Protein AF-A0A2S6TD12-F1 (afdb_monomer_lite)

Sequence (118 aa):
QNGENFYGPEGAAQTIEAKALDYLMPDVERIGGVTGWMRAARIAEEAKIPVSLHLFPEFSSHLLAATPTAHWLEFTDWSVPLLENPVTVTDGHVYVSDAPGAGIAWNEDAVEKYSVAI

Radius of gyration: 15.36 Å; chains: 1; bounding box: 31×35×44 Å

Structure (mmCIF, N/CA/C/O backbone):
data_AF-A0A2S6TD12-F1
#
_entry.id   AF-A0A2S6TD12-F1
#
loop_
_atom_site.group_PDB
_atom_site.id
_atom_site.type_symbol
_atom_site.label_atom_id
_atom_site.label_alt_id
_atom_site.label_comp_id
_atom_site.label_asym_id
_atom_site.label_entity_id
_atom_site.label_seq_id
_atom_site.pdbx_PDB_ins_code
_atom_site.Cartn_x
_atom_site.Cartn_y
_atom_site.Cartn_z
_atom_site.occupancy
_atom_site.B_iso_or_equiv
_atom_site.auth_seq_id
_atom_site.auth_comp_id
_atom_site.auth_asym_id
_atom_site.auth_atom_id
_atom_site.pdbx_PDB_model_num
ATOM 1 N N . GLN A 1 1 ? -15.759 1.109 4.370 1.00 92.56 1 GLN A N 1
ATOM 2 C CA . GLN A 1 1 ? -14.294 1.152 4.186 1.00 92.56 1 GLN A CA 1
ATOM 3 C C . GLN A 1 1 ? -13.877 2.579 3.853 1.00 92.56 1 GLN A C 1
ATOM 5 O O . GLN A 1 1 ? -14.619 3.222 3.125 1.00 92.56 1 GLN A O 1
ATOM 10 N N . ASN A 1 2 ? -12.777 3.087 4.421 1.00 96.50 2 ASN A N 1
ATOM 11 C CA . ASN A 1 2 ? -12.272 4.455 4.206 1.00 96.50 2 ASN A CA 1
ATOM 12 C C . ASN A 1 2 ? -10.736 4.493 4.391 1.00 96.50 2 ASN A C 1
ATOM 14 O O . ASN A 1 2 ? -10.187 3.602 5.035 1.00 96.50 2 ASN A O 1
ATOM 18 N N . GLY A 1 3 ? -10.049 5.516 3.877 1.00 97.44 3 GLY A N 1
ATOM 19 C CA . GLY A 1 3 ? -8.620 5.757 4.133 1.00 97.44 3 GLY A CA 1
ATOM 20 C C . GLY A 1 3 ? -7.778 6.166 2.926 1.00 97.44 3 GLY A C 1
ATOM 21 O O . GLY A 1 3 ? -6.663 6.649 3.115 1.00 97.44 3 GLY A O 1
ATOM 22 N N . GLU A 1 4 ? -8.314 6.047 1.709 1.00 97.81 4 GLU A N 1
ATOM 23 C CA . GLU A 1 4 ? -7.563 6.280 0.464 1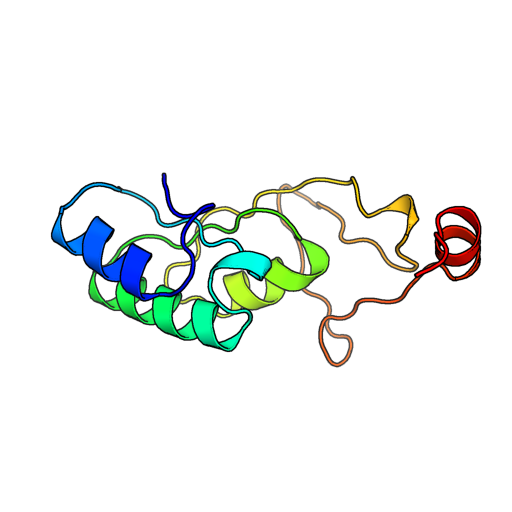.00 97.81 4 GLU A CA 1
ATOM 24 C C . GLU A 1 4 ? -7.061 7.732 0.346 1.00 97.81 4 GLU A C 1
ATOM 26 O O . GLU A 1 4 ? -6.095 8.020 -0.346 1.00 97.81 4 GLU A O 1
ATOM 31 N N . ASN A 1 5 ? -7.721 8.679 1.021 1.00 97.25 5 ASN A N 1
ATOM 32 C CA . ASN A 1 5 ? -7.405 10.110 0.990 1.00 97.25 5 ASN A CA 1
ATOM 33 C C . ASN A 1 5 ? -6.699 10.584 2.279 1.00 97.25 5 ASN A C 1
ATOM 35 O O . ASN A 1 5 ? -6.688 11.779 2.574 1.00 97.25 5 ASN A O 1
ATOM 39 N N . PHE A 1 6 ? -6.148 9.675 3.092 1.00 97.75 6 PHE A N 1
ATOM 40 C CA . PHE A 1 6 ? -5.434 10.052 4.314 1.00 97.75 6 PHE A CA 1
ATOM 41 C C . PHE A 1 6 ? -3.977 10.409 4.016 1.00 97.75 6 PHE A C 1
ATOM 43 O O . PHE A 1 6 ? -3.180 9.564 3.616 1.00 97.75 6 PHE A O 1
ATOM 50 N N . TYR A 1 7 ? -3.626 11.670 4.271 1.00 97.00 7 TYR A N 1
ATOM 51 C CA . TYR A 1 7 ? -2.267 12.195 4.143 1.00 97.00 7 TYR A CA 1
ATOM 52 C C . TYR A 1 7 ? -1.506 12.060 5.463 1.00 97.00 7 TYR A C 1
ATOM 54 O O . TYR A 1 7 ? -1.304 13.035 6.185 1.00 97.00 7 TYR A O 1
ATOM 62 N N . GLY A 1 8 ? -1.139 10.825 5.796 1.00 96.88 8 GLY A N 1
ATOM 63 C CA . GLY A 1 8 ? -0.466 10.478 7.047 1.00 96.88 8 GLY A CA 1
ATOM 64 C C . GLY A 1 8 ? -1.294 9.561 7.958 1.00 96.88 8 GLY A C 1
ATOM 65 O O . GLY A 1 8 ? -2.529 9.536 7.881 1.00 96.88 8 GLY A O 1
ATOM 66 N N . PRO A 1 9 ? -0.636 8.801 8.852 1.00 97.81 9 PRO A N 1
ATOM 67 C CA . PRO A 1 9 ? -1.302 7.874 9.772 1.00 97.81 9 PRO A CA 1
ATOM 68 C C . PRO A 1 9 ? -2.230 8.570 10.780 1.00 97.81 9 PRO A C 1
ATOM 70 O O . PRO A 1 9 ? -3.108 7.930 11.356 1.00 97.81 9 PRO A O 1
ATOM 73 N N . GLU A 1 10 ? -2.077 9.879 10.985 1.00 97.94 10 GLU A N 1
ATOM 74 C CA . GLU A 1 10 ? -2.918 10.683 11.872 1.00 97.94 10 GLU A CA 1
ATOM 75 C C . GLU A 1 10 ? -4.389 10.679 11.418 1.00 97.94 10 GLU A C 1
ATOM 77 O O . GLU A 1 10 ? -5.284 10.604 12.260 1.00 97.94 10 GLU A O 1
ATOM 82 N N . GLY A 1 11 ? -4.648 10.662 10.103 1.00 97.50 11 GLY A N 1
ATOM 83 C CA . GLY A 1 11 ? -6.008 10.546 9.561 1.00 97.50 11 GLY A CA 1
ATOM 84 C C . GLY A 1 11 ? -6.675 9.217 9.925 1.00 97.50 11 GLY A C 1
ATOM 85 O O . GLY A 1 11 ? -7.865 9.182 10.253 1.00 97.50 11 GLY A O 1
ATOM 86 N N . ALA A 1 12 ? -5.898 8.128 9.958 1.00 97.62 12 ALA A N 1
ATOM 87 C CA . ALA A 1 12 ? -6.391 6.825 10.395 1.00 97.62 12 ALA A CA 1
ATOM 88 C C . ALA A 1 12 ? -6.748 6.843 11.887 1.00 97.62 12 ALA A C 1
ATOM 90 O O . ALA A 1 12 ? -7.849 6.431 12.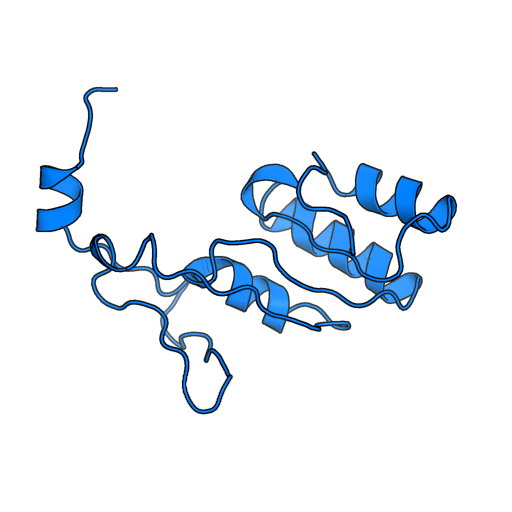248 1.00 97.62 12 ALA A O 1
ATOM 91 N N . ALA A 1 13 ? -5.867 7.382 12.738 1.00 98.06 13 ALA A N 1
ATOM 92 C CA . ALA A 1 13 ? -6.115 7.499 14.176 1.00 98.06 13 ALA A CA 1
ATOM 93 C C . ALA A 1 13 ? -7.394 8.294 14.482 1.00 98.06 13 ALA A C 1
ATOM 95 O O . ALA A 1 13 ? -8.266 7.798 15.194 1.00 98.06 13 ALA A O 1
ATOM 96 N N . GLN A 1 14 ? -7.540 9.482 13.888 1.00 98.25 14 GLN A N 1
ATOM 97 C CA . GLN A 1 14 ? -8.705 10.349 14.093 1.00 98.25 14 GLN A CA 1
ATOM 98 C C . GLN A 1 14 ? -10.011 9.677 13.650 1.00 98.25 14 GLN A C 1
ATOM 100 O O . GLN A 1 14 ? -11.024 9.746 14.345 1.00 98.25 14 GLN A O 1
ATOM 105 N N . THR A 1 15 ? -9.995 8.995 12.503 1.00 98.19 15 THR A N 1
ATOM 106 C CA . THR A 1 15 ? -11.200 8.352 11.959 1.00 98.19 15 THR A CA 1
ATOM 107 C C . THR A 1 15 ? -11.597 7.112 12.761 1.00 98.19 15 THR A C 1
ATOM 109 O O . THR A 1 15 ? -12.788 6.867 12.968 1.00 98.19 15 THR A O 1
ATOM 112 N N . ILE A 1 16 ? -10.615 6.349 13.248 1.00 97.81 16 ILE A N 1
ATOM 113 C CA . ILE A 1 16 ? -10.837 5.202 14.137 1.00 97.81 16 ILE A CA 1
ATOM 114 C C . ILE A 1 16 ? -11.394 5.669 15.488 1.00 97.81 16 ILE A C 1
ATOM 116 O O . ILE A 1 16 ? -12.382 5.107 15.959 1.00 97.81 16 ILE A O 1
ATOM 120 N N . GLU A 1 17 ? -10.826 6.721 16.087 1.00 98.19 17 GLU A N 1
ATOM 121 C CA . GLU A 1 17 ? -11.324 7.310 17.339 1.00 98.19 17 GLU A CA 1
ATOM 122 C C . GLU A 1 17 ? -12.778 7.786 17.198 1.00 98.19 17 GLU A C 1
ATOM 124 O O . GLU A 1 17 ? -13.620 7.511 18.056 1.00 98.19 17 GLU A O 1
ATOM 129 N N . ALA A 1 18 ? -13.099 8.416 16.066 1.00 98.38 18 ALA A N 1
ATOM 130 C CA . ALA A 1 18 ? -14.451 8.848 15.731 1.00 98.38 18 ALA A CA 1
ATOM 131 C C . ALA A 1 18 ? -15.410 7.697 15.366 1.00 98.38 18 ALA A C 1
ATOM 133 O O . ALA A 1 18 ? -16.597 7.947 15.154 1.00 98.38 18 ALA A O 1
ATOM 134 N N . LYS A 1 19 ? -14.925 6.447 15.282 1.00 97.69 19 LYS A N 1
ATOM 135 C CA . LYS A 1 19 ? -15.684 5.270 14.818 1.00 97.69 19 LYS A CA 1
ATOM 136 C C . LYS A 1 19 ? -16.333 5.484 13.445 1.00 97.69 19 LYS A C 1
ATOM 138 O O . LYS A 1 19 ? -17.455 5.051 13.200 1.00 97.69 19 LYS A O 1
ATOM 143 N N . ALA A 1 20 ? -15.627 6.174 12.553 1.00 98.06 20 ALA A N 1
ATOM 144 C CA . ALA A 1 20 ? -16.116 6.560 11.230 1.00 98.06 20 ALA A CA 1
ATOM 145 C C . ALA A 1 20 ? -15.710 5.578 10.108 1.00 98.06 20 ALA A C 1
ATOM 147 O O . ALA A 1 20 ? -15.882 5.881 8.926 1.00 98.06 20 ALA A O 1
ATOM 148 N N . LEU A 1 21 ? -15.168 4.405 10.453 1.00 97.88 21 LEU A N 1
ATOM 149 C CA . LEU A 1 21 ? -14.877 3.322 9.513 1.00 97.88 21 LEU A CA 1
ATOM 150 C C . LEU A 1 21 ? -14.949 1.947 10.188 1.00 97.88 21 LEU A C 1
ATOM 152 O O . LEU A 1 21 ? -14.663 1.824 11.376 1.00 97.88 21 LEU A O 1
ATOM 156 N N . ASP A 1 22 ? -15.275 0.923 9.398 1.00 98.12 22 ASP A N 1
ATOM 157 C CA . ASP A 1 22 ? -15.162 -0.493 9.790 1.00 98.12 22 ASP A CA 1
ATOM 158 C C . ASP A 1 22 ? -13.864 -1.140 9.275 1.00 98.12 22 ASP A C 1
ATOM 160 O O . ASP A 1 22 ? -13.341 -2.071 9.880 1.00 98.12 22 ASP A O 1
ATOM 164 N N . TYR A 1 23 ? -13.336 -0.634 8.154 1.00 98.44 23 TYR A N 1
ATOM 165 C CA . TYR A 1 23 ? -12.124 -1.116 7.484 1.00 98.44 23 TYR A CA 1
ATOM 166 C C . TYR A 1 23 ? -11.279 0.074 7.045 1.00 98.44 23 TYR A C 1
ATOM 168 O O . TYR A 1 23 ? -11.822 1.022 6.456 1.00 98.44 23 TYR A O 1
ATOM 176 N N . LEU A 1 24 ? -9.975 0.002 7.303 1.00 98.62 24 LEU A N 1
ATOM 177 C CA . LEU A 1 24 ? -9.000 0.983 6.843 1.00 98.62 24 LEU A CA 1
ATOM 178 C C . LEU A 1 24 ? -8.498 0.588 5.445 1.00 98.62 24 LEU A C 1
ATOM 180 O O . LEU A 1 24 ? -8.344 -0.594 5.144 1.00 98.62 24 LEU A O 1
ATOM 184 N N . MET A 1 25 ? -8.268 1.575 4.584 1.00 98.31 25 MET A N 1
ATOM 185 C CA . MET A 1 25 ? -7.755 1.391 3.225 1.00 98.31 25 MET A CA 1
ATOM 186 C C . MET A 1 25 ? -6.723 2.473 2.892 1.00 98.31 25 MET A C 1
ATOM 188 O O . MET A 1 25 ? -7.071 3.448 2.236 1.00 98.31 25 MET A O 1
ATOM 192 N N . PRO A 1 26 ? -5.485 2.395 3.400 1.00 98.19 26 PRO A N 1
ATOM 193 C CA . PRO A 1 26 ? -4.481 3.389 3.084 1.00 98.19 26 PRO A CA 1
ATOM 194 C C . PRO A 1 26 ? -4.068 3.265 1.615 1.00 98.19 26 PRO A C 1
ATOM 196 O O . PRO A 1 26 ? -4.025 2.172 1.049 1.00 98.19 26 PRO A O 1
ATOM 199 N N . ASP A 1 27 ? -3.714 4.402 1.033 1.00 98.19 27 ASP A N 1
ATOM 200 C CA . ASP A 1 27 ? -2.969 4.491 -0.218 1.00 98.19 27 ASP A CA 1
ATOM 201 C C . ASP A 1 27 ? -1.497 4.740 0.133 1.00 98.19 27 ASP A C 1
ATOM 203 O O . ASP A 1 27 ? -1.190 5.678 0.878 1.00 98.19 27 ASP A O 1
ATOM 207 N N . VAL A 1 28 ? -0.586 3.903 -0.371 1.00 97.62 28 VAL A N 1
ATOM 208 C CA . VAL A 1 28 ? 0.851 4.013 -0.079 1.00 97.62 28 VAL A CA 1
ATOM 209 C C . VAL A 1 28 ? 1.436 5.360 -0.512 1.00 97.62 28 VAL A C 1
ATOM 211 O O . VAL A 1 28 ? 2.281 5.909 0.200 1.00 97.62 28 VAL A O 1
ATOM 214 N N . GLU A 1 29 ? 0.963 5.941 -1.615 1.00 96.50 29 GLU A N 1
ATOM 215 C CA . GLU A 1 29 ? 1.464 7.222 -2.118 1.00 96.50 29 GLU A CA 1
ATOM 216 C C . GLU A 1 29 ? 1.039 8.396 -1.232 1.00 96.50 29 GLU A C 1
ATOM 218 O O . GLU A 1 29 ? 1.722 9.420 -1.174 1.00 96.50 29 GLU A O 1
ATOM 223 N N . ARG A 1 30 ? -0.069 8.253 -0.497 1.00 97.69 30 ARG A N 1
ATOM 224 C CA . ARG A 1 30 ? -0.672 9.350 0.278 1.00 97.69 30 ARG A CA 1
ATOM 225 C C . ARG A 1 30 ? -0.410 9.241 1.767 1.00 97.69 30 ARG A C 1
ATOM 227 O O . ARG A 1 30 ? -0.126 10.248 2.412 1.00 97.69 30 ARG A O 1
ATOM 234 N N . ILE A 1 31 ? -0.421 8.028 2.317 1.00 98.12 31 ILE A N 1
ATOM 235 C CA . ILE A 1 31 ? -0.288 7.793 3.761 1.00 98.12 31 ILE A CA 1
ATOM 236 C C . ILE A 1 31 ? 1.112 8.138 4.304 1.00 98.12 31 ILE A C 1
ATOM 238 O O . ILE A 1 31 ? 1.321 8.131 5.516 1.00 98.12 31 ILE A O 1
ATOM 242 N N . GLY A 1 32 ? 2.070 8.454 3.426 1.00 97.62 32 GLY A N 1
ATOM 243 C CA . GLY A 1 32 ? 3.467 8.735 3.762 1.00 97.62 32 GLY A CA 1
ATOM 244 C C . GLY A 1 32 ? 4.413 7.581 3.424 1.00 97.62 32 GLY A C 1
ATOM 245 O O . GLY A 1 32 ? 5.374 7.336 4.161 1.00 97.62 32 GLY A O 1
ATOM 246 N N . GLY A 1 33 ? 4.129 6.843 2.346 1.00 97.94 33 GLY A N 1
ATOM 247 C CA . GLY A 1 33 ? 4.933 5.710 1.895 1.00 97.94 33 GLY A CA 1
ATOM 248 C C . GLY A 1 33 ? 4.918 4.539 2.875 1.00 97.94 33 GLY A C 1
ATOM 249 O O . GLY A 1 33 ? 4.029 4.406 3.719 1.00 97.94 33 GLY A O 1
ATOM 250 N N . VAL A 1 34 ? 5.964 3.712 2.803 1.00 98.19 34 VAL A N 1
ATOM 251 C CA . VAL A 1 34 ? 6.170 2.551 3.690 1.00 98.19 34 VAL A CA 1
ATOM 252 C C . VAL A 1 34 ? 6.077 2.946 5.166 1.00 98.19 34 VAL A C 1
ATOM 254 O O . VAL A 1 34 ? 5.367 2.313 5.941 1.00 98.19 34 VAL A O 1
ATOM 257 N N . THR A 1 35 ? 6.764 4.017 5.571 1.00 98.50 35 THR A N 1
ATOM 258 C CA . THR A 1 35 ? 6.799 4.457 6.974 1.00 98.50 35 THR A CA 1
ATOM 259 C C . THR A 1 35 ? 5.415 4.863 7.475 1.00 98.50 35 THR A C 1
ATOM 261 O O . THR A 1 35 ? 5.021 4.492 8.582 1.00 98.50 35 THR A O 1
ATOM 264 N N . GLY A 1 36 ? 4.667 5.614 6.664 1.00 98.50 36 GLY A N 1
ATOM 265 C CA . GLY A 1 36 ? 3.293 5.996 6.969 1.00 98.50 36 GLY A CA 1
ATOM 266 C C . GLY A 1 36 ? 2.365 4.789 7.067 1.00 98.50 36 GLY A C 1
ATOM 267 O O . GLY A 1 36 ? 1.616 4.667 8.038 1.00 98.50 36 GLY A O 1
ATOM 268 N N . TRP A 1 37 ? 2.496 3.852 6.123 1.00 98.69 37 TRP A N 1
ATOM 269 C CA . TRP A 1 37 ? 1.739 2.605 6.108 1.00 98.69 37 TRP A CA 1
ATOM 270 C C . TRP A 1 37 ? 1.956 1.795 7.382 1.00 98.69 37 TRP A C 1
ATOM 272 O O . TRP A 1 37 ? 0.990 1.445 8.049 1.00 98.69 37 TRP A O 1
ATOM 282 N N . MET A 1 38 ? 3.209 1.536 7.770 1.00 98.62 38 MET A N 1
ATOM 283 C CA . MET A 1 38 ? 3.513 0.726 8.957 1.00 98.62 38 MET A CA 1
ATOM 284 C C . MET A 1 38 ? 2.957 1.354 10.242 1.00 98.62 38 MET A C 1
ATOM 286 O O . MET A 1 38 ? 2.457 0.645 11.116 1.00 98.62 38 MET A O 1
ATOM 290 N N . ARG A 1 39 ? 2.983 2.690 10.349 1.00 98.62 39 ARG A N 1
ATOM 291 C CA . ARG A 1 39 ? 2.357 3.412 11.469 1.00 98.62 39 ARG A CA 1
ATOM 292 C C . ARG A 1 39 ? 0.833 3.257 11.453 1.00 98.62 39 ARG A C 1
ATOM 294 O O . ARG A 1 39 ? 0.251 2.959 12.493 1.00 98.62 39 ARG A O 1
ATOM 301 N N . ALA A 1 40 ? 0.192 3.426 10.296 1.00 98.50 40 ALA A N 1
ATOM 302 C CA . ALA A 1 40 ? -1.257 3.279 10.147 1.00 98.50 40 ALA A CA 1
ATOM 303 C C . ALA A 1 40 ? -1.726 1.837 10.415 1.00 98.50 40 ALA A C 1
ATOM 305 O O . ALA A 1 40 ? -2.701 1.630 11.136 1.00 98.50 40 ALA A O 1
ATOM 306 N N . ALA A 1 41 ? -0.994 0.843 9.907 1.00 98.56 41 ALA A N 1
ATOM 307 C CA . ALA A 1 41 ? -1.237 -0.575 10.146 1.00 98.56 41 ALA A CA 1
ATOM 308 C C . ALA A 1 41 ? -1.162 -0.915 11.639 1.00 98.56 41 ALA A C 1
ATOM 310 O O . ALA A 1 41 ? -2.021 -1.632 12.145 1.00 98.56 41 ALA A O 1
ATOM 311 N N . ARG A 1 42 ? -0.196 -0.341 12.372 1.00 98.62 42 ARG A N 1
ATOM 312 C CA . ARG A 1 42 ? -0.100 -0.524 13.825 1.00 98.62 42 ARG A CA 1
ATOM 313 C C . ARG A 1 42 ? -1.292 0.077 14.577 1.00 98.62 42 ARG A C 1
ATOM 315 O O . ARG A 1 42 ? -1.826 -0.561 15.479 1.00 98.62 42 ARG A O 1
ATOM 322 N N . ILE A 1 43 ? -1.728 1.279 14.198 1.00 98.44 43 ILE A N 1
ATOM 323 C CA . ILE A 1 43 ? -2.921 1.918 14.781 1.00 98.44 43 ILE A CA 1
ATOM 324 C C . ILE A 1 43 ? -4.161 1.040 14.549 1.00 98.44 43 ILE A C 1
ATOM 326 O O . ILE A 1 43 ? -4.949 0.810 15.467 1.00 98.44 43 ILE A O 1
ATOM 330 N N . ALA A 1 44 ? -4.322 0.521 13.331 1.00 98.50 44 ALA A N 1
ATOM 331 C CA . ALA A 1 44 ? -5.427 -0.364 12.987 1.00 98.50 44 ALA A CA 1
ATOM 332 C C . ALA A 1 44 ? -5.362 -1.702 13.741 1.00 98.50 44 ALA A C 1
ATOM 334 O O . ALA A 1 44 ? -6.390 -2.166 14.229 1.00 98.50 44 ALA A O 1
ATOM 335 N N . GLU A 1 45 ? -4.171 -2.288 13.898 1.00 98.62 45 GLU A N 1
ATOM 336 C CA . GLU A 1 45 ? -3.947 -3.507 14.683 1.00 98.62 45 GLU A CA 1
ATOM 337 C C . GLU A 1 45 ? -4.426 -3.338 16.132 1.00 98.62 45 GLU A C 1
ATOM 339 O O . GLU A 1 45 ? -5.198 -4.161 16.630 1.00 98.62 45 GLU A O 1
ATOM 344 N N . GLU A 1 46 ? -4.034 -2.247 16.797 1.00 98.38 46 GLU A N 1
ATOM 345 C CA . GLU A 1 46 ? -4.435 -1.961 18.182 1.00 98.38 46 GLU A CA 1
ATOM 346 C C . GLU A 1 46 ? -5.952 -1.773 18.321 1.00 98.38 46 GLU A C 1
ATOM 348 O O . GLU A 1 46 ? -6.555 -2.222 19.300 1.00 98.38 46 GLU A O 1
ATOM 353 N N . ALA A 1 47 ? -6.583 -1.178 17.309 1.00 98.19 47 ALA A N 1
ATOM 354 C CA . ALA A 1 47 ? -8.029 -1.002 17.238 1.00 98.19 47 ALA A CA 1
ATOM 355 C C . ALA A 1 47 ? -8.787 -2.234 16.704 1.00 98.19 47 ALA A C 1
ATOM 357 O O . ALA A 1 47 ? -10.018 -2.217 16.666 1.00 98.19 47 ALA A O 1
ATOM 358 N N . LYS A 1 48 ? -8.081 -3.306 16.312 1.00 98.19 48 LYS A N 1
ATOM 359 C CA . LYS A 1 48 ? -8.635 -4.507 15.657 1.00 98.19 48 LYS A CA 1
ATOM 360 C C . LYS A 1 48 ? -9.423 -4.190 14.381 1.00 98.19 48 LYS A C 1
ATOM 362 O O . LYS A 1 48 ? -10.400 -4.867 14.064 1.00 98.19 48 LYS A O 1
ATOM 367 N N . ILE A 1 49 ? -8.992 -3.162 13.657 1.00 98.62 49 ILE A N 1
ATOM 368 C CA . ILE A 1 49 ? -9.564 -2.756 12.378 1.00 98.62 49 ILE A CA 1
ATOM 369 C C . ILE A 1 49 ? -8.830 -3.486 11.246 1.00 98.62 49 ILE A C 1
ATOM 371 O O . ILE A 1 49 ? -7.597 -3.422 11.173 1.00 98.62 49 ILE A O 1
ATOM 375 N N . PRO A 1 50 ? -9.557 -4.165 10.343 1.00 98.75 50 PRO A N 1
ATOM 376 C CA . PRO A 1 50 ? -8.948 -4.778 9.176 1.00 98.75 50 PRO A CA 1
ATOM 377 C C . PRO A 1 50 ? -8.347 -3.766 8.185 1.00 98.75 50 PRO A C 1
ATOM 379 O O . PRO A 1 50 ? -8.938 -2.737 7.850 1.00 98.75 50 PRO A O 1
ATOM 382 N N . VAL A 1 51 ? -7.150 -4.148 7.756 1.00 98.81 51 VAL A N 1
ATOM 383 C CA . VAL A 1 51 ? -6.224 -3.671 6.727 1.00 98.81 51 VAL A CA 1
ATOM 384 C C . VAL A 1 51 ? -6.541 -3.996 5.267 1.00 98.81 51 VAL A C 1
ATOM 386 O O . VAL A 1 51 ? -6.142 -5.083 4.882 1.00 98.81 51 VAL A O 1
ATOM 389 N N . SER A 1 52 ? -7.179 -3.183 4.421 1.00 98.50 52 SER A N 1
ATOM 390 C CA . SER A 1 52 ? -7.083 -3.430 2.957 1.00 98.50 52 SER A CA 1
ATOM 391 C C . SER A 1 52 ? -6.134 -2.440 2.295 1.00 98.50 52 SER A C 1
ATOM 393 O O . SER A 1 52 ? -5.814 -1.419 2.891 1.00 98.50 52 SER A O 1
ATOM 395 N N . LEU A 1 53 ? -5.735 -2.690 1.049 1.00 96.81 53 LEU A N 1
ATOM 396 C CA . LEU A 1 53 ? -4.962 -1.721 0.266 1.00 96.81 53 LEU A CA 1
ATOM 397 C C . LEU A 1 53 ? -5.799 -0.991 -0.778 1.00 96.81 53 LEU A C 1
ATOM 399 O O . LEU A 1 53 ? -6.719 -1.587 -1.337 1.00 96.81 53 LEU A O 1
ATOM 403 N N . HIS A 1 54 ? -5.448 0.273 -1.029 1.00 98.31 54 HIS A N 1
ATOM 404 C CA . HIS A 1 54 ? -5.885 1.030 -2.199 1.00 98.31 54 HIS A CA 1
ATOM 405 C C . HIS A 1 54 ? -4.758 1.072 -3.237 1.00 98.31 54 HIS A C 1
ATOM 407 O O . HIS A 1 54 ? -3.669 1.552 -2.918 1.00 98.31 54 HIS A O 1
ATOM 413 N N . LEU A 1 55 ? -5.049 0.595 -4.453 1.00 96.06 55 LEU A N 1
ATOM 414 C CA . LEU A 1 55 ? -4.185 0.642 -5.646 1.00 96.06 55 LEU A CA 1
ATOM 415 C C . LEU A 1 55 ? -2.728 0.145 -5.474 1.00 96.06 55 LEU A C 1
ATOM 417 O O . LEU A 1 55 ? -2.301 -0.359 -4.433 1.00 96.06 55 LEU A O 1
ATOM 421 N N . PHE A 1 56 ? -1.958 0.242 -6.562 1.00 94.81 56 PHE A N 1
ATOM 422 C CA . PHE A 1 56 ? -0.545 -0.149 -6.643 1.00 94.81 56 PHE A CA 1
ATOM 423 C C . PHE A 1 56 ? -0.274 -1.582 -6.151 1.00 94.81 56 PHE A C 1
ATOM 425 O O . PHE A 1 56 ? 0.596 -1.773 -5.294 1.00 94.81 56 PHE A O 1
ATOM 432 N N . PRO A 1 57 ? -1.018 -2.603 -6.628 1.00 94.69 57 PRO A N 1
ATOM 433 C CA . PRO A 1 57 ? -0.897 -3.975 -6.129 1.00 94.69 57 PRO A CA 1
ATOM 434 C C . PRO A 1 57 ? 0.534 -4.529 -6.218 1.00 94.69 57 PRO A C 1
ATOM 436 O O . PRO A 1 57 ? 0.912 -5.370 -5.404 1.00 94.69 57 PRO A O 1
ATOM 439 N N . GLU A 1 58 ? 1.353 -4.026 -7.138 1.00 93.06 58 GLU A N 1
ATOM 440 C CA . GLU A 1 58 ? 2.772 -4.355 -7.289 1.00 93.06 58 GLU A CA 1
ATOM 441 C C . GLU A 1 58 ? 3.585 -4.066 -6.032 1.00 93.06 58 GLU A C 1
ATOM 443 O O . GLU A 1 58 ? 4.400 -4.884 -5.623 1.00 93.06 58 GLU A O 1
ATOM 448 N N . PHE A 1 59 ? 3.347 -2.923 -5.392 1.00 95.38 59 PHE A N 1
ATOM 449 C CA . PHE A 1 59 ? 4.090 -2.512 -4.206 1.00 95.38 59 PHE A CA 1
ATOM 450 C C . PHE A 1 59 ? 3.282 -2.755 -2.930 1.00 95.38 59 PHE A C 1
ATOM 452 O O . PHE A 1 59 ? 3.775 -3.312 -1.947 1.00 95.38 59 PHE A O 1
ATOM 459 N N . SER A 1 60 ? 2.011 -2.357 -2.946 1.00 96.75 60 SER A N 1
ATOM 460 C CA . SER A 1 60 ? 1.115 -2.413 -1.796 1.00 96.75 60 SER A CA 1
ATOM 461 C C . SER A 1 60 ? 0.844 -3.843 -1.327 1.00 96.75 60 SER A C 1
ATOM 463 O O . SER A 1 60 ? 0.572 -4.036 -0.144 1.00 96.75 60 SER A O 1
ATOM 465 N N . SER A 1 61 ? 0.955 -4.863 -2.190 1.00 95.88 61 SER A N 1
ATOM 466 C CA . SER A 1 61 ? 0.813 -6.271 -1.778 1.00 95.88 61 SER A CA 1
ATOM 467 C C . SER A 1 61 ? 1.858 -6.692 -0.739 1.00 95.88 61 SER A C 1
ATOM 469 O O . SER A 1 61 ? 1.513 -7.389 0.215 1.00 95.88 61 SER A O 1
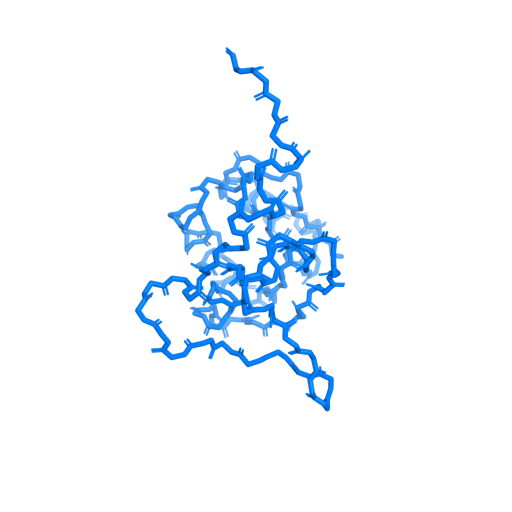ATOM 471 N N . HIS A 1 62 ? 3.100 -6.206 -0.850 1.00 96.56 62 HIS A N 1
ATOM 472 C CA . HIS A 1 62 ? 4.146 -6.427 0.154 1.00 96.56 62 HIS A CA 1
ATOM 473 C C . HIS A 1 62 ? 3.765 -5.799 1.502 1.00 96.56 62 HIS A C 1
ATOM 475 O O . HIS A 1 62 ? 3.934 -6.413 2.556 1.00 96.56 62 HIS A O 1
ATOM 481 N N . LEU A 1 63 ? 3.223 -4.578 1.473 1.00 97.75 63 LEU A N 1
ATOM 482 C CA . LEU A 1 63 ? 2.790 -3.863 2.675 1.00 97.75 63 LEU A CA 1
ATOM 483 C C . LEU A 1 63 ? 1.578 -4.526 3.330 1.00 97.75 63 LEU A C 1
ATOM 485 O O . LEU A 1 63 ? 1.529 -4.667 4.554 1.00 97.75 63 LEU A O 1
ATOM 489 N N . LEU A 1 64 ? 0.618 -4.973 2.521 1.00 97.88 64 LEU A N 1
ATOM 490 C CA . LEU A 1 64 ? -0.538 -5.713 2.999 1.00 97.88 64 LEU A CA 1
ATOM 491 C C . LEU A 1 64 ? -0.109 -7.049 3.619 1.00 97.88 64 LEU A C 1
ATOM 493 O O . LEU A 1 64 ? -0.550 -7.362 4.718 1.00 97.88 64 LEU A O 1
ATOM 497 N N . ALA A 1 65 ? 0.808 -7.789 2.988 1.00 96.44 65 ALA A N 1
ATOM 498 C CA . ALA A 1 65 ? 1.351 -9.034 3.537 1.00 96.44 65 ALA A CA 1
ATOM 499 C C . ALA A 1 65 ? 2.088 -8.830 4.875 1.00 96.44 65 ALA A C 1
ATOM 501 O O . ALA A 1 65 ? 2.076 -9.715 5.729 1.00 96.44 65 ALA A O 1
ATOM 502 N N . ALA A 1 66 ? 2.693 -7.657 5.086 1.00 96.56 66 ALA A N 1
ATOM 503 C CA . ALA A 1 66 ? 3.318 -7.272 6.350 1.00 96.56 66 ALA A CA 1
ATOM 504 C C . ALA A 1 66 ? 2.325 -6.733 7.403 1.00 96.56 66 ALA A C 1
ATOM 506 O O . ALA A 1 66 ? 2.734 -6.423 8.524 1.00 96.56 66 ALA A O 1
ATOM 507 N N . THR A 1 67 ? 1.037 -6.593 7.071 1.00 98.50 67 THR A N 1
ATOM 508 C CA . THR A 1 67 ? 0.025 -6.005 7.956 1.00 98.50 67 THR A CA 1
ATOM 509 C C . THR A 1 67 ? -0.700 -7.090 8.766 1.00 98.50 67 THR A C 1
ATOM 511 O O . THR A 1 67 ? -1.385 -7.926 8.179 1.00 98.50 67 THR A O 1
ATOM 514 N N . PRO A 1 68 ? -0.641 -7.079 10.114 1.00 97.56 68 PRO A N 1
ATOM 515 C CA . PRO A 1 68 ? -1.230 -8.141 10.942 1.00 97.56 68 PRO A CA 1
ATOM 516 C C . PRO A 1 68 ? -2.741 -8.335 10.774 1.00 97.56 68 PRO A C 1
ATOM 518 O O . PRO A 1 68 ? -3.247 -9.443 10.935 1.00 97.56 68 PRO A O 1
ATOM 521 N N . THR A 1 69 ? -3.471 -7.264 10.453 1.00 98.38 69 THR A N 1
ATOM 522 C CA . THR A 1 69 ? -4.924 -7.288 10.236 1.00 98.38 69 THR A CA 1
ATOM 523 C C . THR A 1 69 ? -5.295 -7.253 8.751 1.00 98.38 69 THR A C 1
ATOM 525 O O . THR A 1 69 ? -6.358 -6.740 8.404 1.00 98.38 69 THR A O 1
ATOM 528 N N . ALA A 1 70 ? -4.427 -7.763 7.869 1.00 98.19 70 ALA A N 1
ATOM 529 C CA . ALA A 1 70 ? -4.656 -7.800 6.426 1.00 98.19 70 ALA A CA 1
ATOM 530 C C . ALA A 1 70 ? -6.037 -8.368 6.050 1.00 98.19 70 ALA A C 1
ATOM 532 O O . ALA A 1 70 ? -6.527 -9.336 6.634 1.00 98.19 70 ALA A O 1
ATOM 533 N N . HIS A 1 71 ? -6.654 -7.737 5.057 1.00 97.69 71 HIS A N 1
ATOM 534 C CA . HIS A 1 71 ? -7.994 -8.007 4.564 1.00 97.69 71 HIS A CA 1
ATOM 535 C C . HIS A 1 71 ? -7.962 -8.086 3.034 1.00 97.69 71 HIS A C 1
ATOM 537 O O . HIS A 1 71 ? -7.348 -9.000 2.492 1.00 97.69 71 HIS A O 1
ATOM 543 N N . TRP A 1 72 ? -8.600 -7.155 2.321 1.00 97.50 72 TRP A N 1
ATOM 544 C CA . TRP A 1 72 ? -8.676 -7.208 0.862 1.00 97.50 72 TRP A CA 1
ATOM 545 C C . TRP A 1 72 ? -7.483 -6.549 0.179 1.00 97.50 72 TRP A C 1
ATOM 547 O O . TRP A 1 72 ? -6.971 -5.519 0.615 1.00 97.50 72 TRP A O 1
ATOM 557 N N . LEU A 1 73 ? -7.100 -7.124 -0.955 1.00 96.69 73 LEU A N 1
ATOM 558 C CA . LEU A 1 73 ? -6.251 -6.473 -1.932 1.00 96.69 73 LEU A CA 1
ATOM 559 C C . LEU A 1 73 ? -7.133 -5.921 -3.052 1.00 96.69 73 LEU A C 1
ATOM 561 O O . LEU A 1 73 ? -7.869 -6.681 -3.678 1.00 96.69 73 LEU A O 1
ATOM 565 N N . GLU A 1 74 ? -7.071 -4.617 -3.303 1.00 97.12 74 GLU A N 1
ATOM 566 C CA . GLU A 1 74 ? -7.635 -4.046 -4.524 1.00 97.12 74 GLU A CA 1
ATOM 567 C C . GLU A 1 74 ? -6.690 -4.324 -5.698 1.00 97.12 74 GLU A C 1
ATOM 569 O O . GLU A 1 74 ? -5.485 -4.093 -5.603 1.00 97.12 74 GLU A O 1
ATOM 574 N N . PHE A 1 75 ? -7.228 -4.836 -6.805 1.00 95.69 75 PHE A N 1
ATOM 575 C CA . PHE A 1 75 ? -6.448 -5.153 -7.997 1.00 95.69 75 PHE A CA 1
ATOM 576 C C . PHE A 1 75 ? -6.897 -4.297 -9.178 1.00 95.69 75 PHE A C 1
ATOM 578 O O . PHE A 1 75 ? -8.080 -4.254 -9.514 1.00 95.69 75 PHE A O 1
ATOM 585 N N . THR A 1 76 ? -5.927 -3.667 -9.834 1.00 94.31 76 THR A N 1
ATOM 586 C CA . THR A 1 76 ? -6.086 -3.018 -11.138 1.00 94.31 76 THR A CA 1
ATOM 587 C C . THR A 1 76 ? -4.890 -3.399 -12.003 1.00 94.31 76 THR A C 1
ATOM 589 O O . THR A 1 76 ? -3.799 -3.618 -11.485 1.00 94.31 76 THR A O 1
ATOM 592 N N . ASP A 1 77 ? -5.093 -3.503 -13.312 1.00 93.06 77 ASP A N 1
ATOM 593 C CA . ASP A 1 77 ? -4.076 -3.906 -14.289 1.00 93.06 77 ASP A CA 1
ATOM 594 C C . ASP A 1 77 ? -3.489 -2.712 -15.064 1.00 93.06 77 ASP A C 1
ATOM 596 O O . ASP A 1 77 ? -2.838 -2.878 -16.095 1.00 93.06 77 ASP A O 1
ATOM 600 N N . TRP A 1 78 ? -3.704 -1.487 -14.581 1.00 94.44 78 TRP A N 1
ATOM 601 C CA . TRP A 1 78 ? -3.375 -0.263 -15.318 1.00 94.44 78 TRP A CA 1
ATOM 602 C C . TRP A 1 78 ? -1.876 -0.100 -15.587 1.00 94.44 78 TRP A C 1
ATOM 604 O O . TRP A 1 78 ? -1.485 0.389 -16.645 1.00 94.44 78 TRP A O 1
ATOM 614 N N . SER A 1 79 ? -1.042 -0.529 -14.642 1.00 92.56 79 SER A N 1
ATOM 615 C CA . SER A 1 79 ? 0.423 -0.522 -14.706 1.00 92.56 79 SER A CA 1
ATOM 616 C C . SER A 1 79 ? 0.999 -1.682 -15.513 1.00 92.56 79 SER A C 1
ATOM 618 O O . SER A 1 79 ? 2.162 -1.604 -15.899 1.00 92.56 79 SER A O 1
ATOM 620 N N . VAL A 1 80 ? 0.221 -2.728 -15.825 1.00 94.25 80 VAL A N 1
ATOM 621 C CA . VAL A 1 80 ? 0.711 -3.941 -16.509 1.00 94.25 80 VAL A CA 1
ATOM 622 C C . VAL A 1 80 ? 1.521 -3.641 -17.777 1.00 94.25 80 VAL A C 1
ATOM 624 O O . VAL A 1 80 ? 2.581 -4.244 -17.933 1.00 94.25 80 VAL A O 1
ATOM 627 N N . PRO A 1 81 ? 1.129 -2.699 -18.663 1.00 95.31 81 PRO A N 1
ATOM 628 C CA . PRO A 1 81 ? 1.917 -2.386 -19.856 1.00 95.31 81 PRO A CA 1
ATOM 629 C C . PRO A 1 81 ? 3.317 -1.822 -19.577 1.00 95.31 81 PRO A C 1
ATOM 631 O O . PRO A 1 81 ? 4.156 -1.851 -20.473 1.00 95.31 81 PRO A O 1
ATOM 634 N N . LEU A 1 82 ? 3.556 -1.276 -18.381 1.00 96.62 82 LEU A N 1
ATOM 635 C CA . LEU A 1 82 ? 4.832 -0.681 -17.973 1.00 96.62 82 LEU A CA 1
ATOM 636 C C . LEU A 1 82 ? 5.760 -1.684 -17.280 1.00 96.62 82 LEU A C 1
ATOM 638 O O . LEU A 1 82 ? 6.931 -1.378 -17.081 1.00 96.62 82 LEU A O 1
ATOM 642 N N . LEU A 1 83 ? 5.267 -2.862 -16.899 1.00 95.50 83 LEU A N 1
ATOM 643 C CA . LEU A 1 83 ? 6.006 -3.823 -16.085 1.00 95.50 83 LEU A CA 1
ATOM 644 C C . LEU A 1 83 ? 6.585 -4.940 -16.952 1.00 95.50 83 LEU A C 1
ATOM 646 O O . LEU A 1 83 ? 5.906 -5.484 -17.819 1.00 95.50 83 LEU A O 1
ATOM 650 N N . GLU A 1 84 ? 7.831 -5.322 -16.679 1.00 95.44 84 GLU A N 1
ATOM 651 C CA . GLU A 1 84 ? 8.441 -6.519 -17.268 1.00 95.44 84 GLU A CA 1
ATOM 652 C C . GLU A 1 84 ? 7.786 -7.789 -16.701 1.00 95.44 84 GLU A C 1
ATOM 654 O O . GLU A 1 84 ? 7.474 -8.721 -17.438 1.00 95.44 84 GLU A O 1
ATOM 659 N N . ASN A 1 85 ? 7.521 -7.791 -15.390 1.00 91.62 85 ASN A N 1
ATOM 660 C CA . ASN A 1 85 ? 6.926 -8.907 -14.656 1.00 91.62 85 ASN A CA 1
ATOM 661 C C . ASN A 1 85 ? 5.707 -8.414 -13.853 1.00 91.62 85 ASN A C 1
ATOM 663 O O . ASN A 1 85 ? 5.846 -8.080 -12.675 1.00 91.62 85 ASN A O 1
ATOM 667 N N . PRO A 1 86 ? 4.520 -8.300 -14.475 1.00 91.31 86 PRO A N 1
ATOM 668 C CA . PRO A 1 86 ? 3.330 -7.793 -13.802 1.00 91.31 86 PRO A CA 1
ATOM 669 C C . PRO A 1 86 ? 2.817 -8.753 -12.725 1.00 91.31 86 PRO A C 1
ATOM 671 O O . PRO A 1 86 ? 2.890 -9.977 -12.865 1.00 91.31 86 PRO A O 1
ATOM 674 N N . VAL A 1 87 ? 2.217 -8.191 -11.674 1.00 89.44 87 VAL A N 1
ATOM 675 C CA . VAL A 1 87 ? 1.487 -8.982 -10.679 1.00 89.44 87 VAL A CA 1
ATOM 676 C C . VAL A 1 87 ? 0.297 -9.671 -11.343 1.00 89.44 87 VAL A C 1
ATOM 678 O O . VAL A 1 87 ? -0.474 -9.053 -12.075 1.00 89.44 87 VAL A O 1
ATOM 681 N N . THR A 1 88 ? 0.127 -10.961 -11.059 1.00 89.62 88 THR A N 1
ATOM 682 C CA . THR A 1 88 ? -0.980 -11.765 -11.582 1.00 89.62 88 THR A CA 1
ATOM 683 C C . THR A 1 88 ? -1.897 -12.233 -10.459 1.00 89.62 88 THR A C 1
ATOM 685 O O . THR A 1 88 ? -1.459 -12.491 -9.336 1.00 89.62 88 TH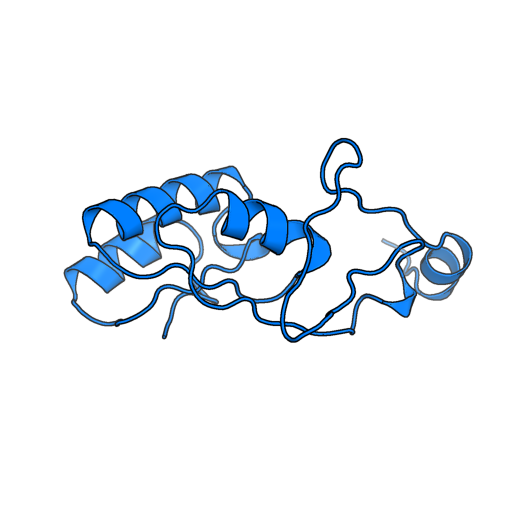R A O 1
ATOM 688 N N . VAL A 1 89 ? -3.188 -12.348 -10.775 1.00 93.81 89 VAL A N 1
ATOM 689 C CA . VAL A 1 89 ? -4.192 -12.927 -9.879 1.00 93.81 89 VAL A CA 1
ATOM 690 C C . VAL A 1 89 ? -4.398 -14.388 -10.262 1.00 93.81 89 VAL A C 1
ATOM 692 O O . VAL A 1 89 ? -4.836 -14.681 -11.373 1.00 93.81 89 VAL A O 1
ATOM 695 N N . THR A 1 90 ? -4.110 -15.302 -9.339 1.00 94.94 90 THR A N 1
ATOM 696 C CA . THR A 1 90 ? -4.339 -16.746 -9.499 1.00 94.94 90 THR A CA 1
ATOM 697 C C . THR A 1 90 ? -5.245 -17.225 -8.371 1.00 94.94 90 THR A C 1
ATOM 699 O O . THR A 1 90 ? -4.996 -16.922 -7.208 1.00 94.94 90 THR A O 1
ATOM 702 N N . ASP A 1 91 ? -6.339 -17.913 -8.708 1.00 95.69 91 ASP A N 1
ATOM 703 C CA . ASP A 1 91 ? -7.345 -18.397 -7.748 1.00 95.69 91 ASP A CA 1
ATOM 704 C C . ASP A 1 91 ? -7.869 -17.313 -6.784 1.00 95.69 91 ASP A C 1
ATOM 706 O O . ASP A 1 91 ? -8.119 -17.563 -5.606 1.00 95.69 91 ASP A O 1
ATOM 710 N N . GLY A 1 92 ? -8.013 -16.079 -7.278 1.00 95.38 92 GLY A N 1
ATOM 711 C CA . GLY A 1 92 ? -8.471 -14.934 -6.484 1.00 95.38 92 GLY A CA 1
ATOM 712 C C . GLY A 1 92 ? -7.421 -14.346 -5.535 1.00 95.38 92 GLY A C 1
ATOM 713 O O . GLY A 1 92 ? -7.772 -13.511 -4.706 1.00 95.38 92 GLY A O 1
ATOM 714 N N . HIS A 1 93 ? -6.153 -14.752 -5.654 1.00 94.75 93 HIS A N 1
ATOM 715 C CA . HIS A 1 93 ? -5.054 -14.292 -4.809 1.00 94.75 93 HIS A CA 1
ATOM 716 C C . HIS A 1 93 ? -3.928 -13.668 -5.636 1.00 94.75 93 HIS A C 1
ATOM 718 O O . HIS A 1 93 ? -3.649 -14.081 -6.761 1.00 94.75 93 HIS A O 1
ATOM 724 N N . VAL A 1 94 ? -3.258 -12.688 -5.034 1.00 93.69 94 VAL A N 1
ATOM 725 C CA . VAL A 1 94 ? -1.979 -12.147 -5.498 1.00 93.69 94 VAL A CA 1
ATOM 726 C C . VAL A 1 94 ? -0.869 -12.767 -4.661 1.00 93.69 94 VAL A C 1
ATOM 728 O O . VAL A 1 94 ? -0.967 -12.815 -3.433 1.00 93.69 94 VAL A O 1
ATOM 731 N N . TYR A 1 95 ? 0.196 -13.208 -5.325 1.00 89.56 95 TYR A N 1
ATOM 732 C CA . TYR A 1 95 ? 1.396 -13.714 -4.670 1.00 89.56 95 TYR A CA 1
ATOM 733 C C . TYR A 1 95 ? 2.485 -12.650 -4.701 1.00 89.56 95 TYR A C 1
ATOM 735 O O . TYR A 1 95 ? 2.824 -12.117 -5.755 1.00 89.56 95 TYR A O 1
ATOM 743 N N . VAL A 1 96 ? 3.018 -12.344 -3.522 1.00 90.88 96 VAL A N 1
ATOM 744 C CA . VAL A 1 96 ? 4.117 -11.395 -3.354 1.00 90.88 96 VAL A CA 1
ATOM 745 C C . VAL A 1 96 ? 5.406 -12.014 -3.904 1.00 90.88 96 VAL A C 1
ATOM 747 O O . VAL A 1 96 ? 5.701 -13.173 -3.610 1.00 90.88 96 VAL A O 1
ATOM 750 N N . SER A 1 97 ? 6.157 -11.246 -4.699 1.00 88.06 97 SER A N 1
ATOM 751 C CA . SER A 1 97 ? 7.410 -11.692 -5.323 1.00 88.06 97 SER A CA 1
ATOM 752 C C . SER A 1 97 ? 8.489 -12.018 -4.282 1.00 88.06 97 SER A C 1
ATOM 754 O O . SER A 1 97 ? 8.593 -11.347 -3.253 1.00 88.06 97 SER A O 1
ATOM 756 N N . ASP A 1 98 ? 9.314 -13.029 -4.563 1.00 90.00 98 ASP A N 1
ATOM 757 C CA . ASP A 1 98 ? 10.506 -13.388 -3.784 1.00 90.00 98 ASP A CA 1
ATOM 758 C C . ASP A 1 98 ? 11.774 -12.644 -4.243 1.00 90.00 98 ASP A C 1
ATOM 760 O O . ASP A 1 98 ? 12.830 -12.750 -3.610 1.00 90.0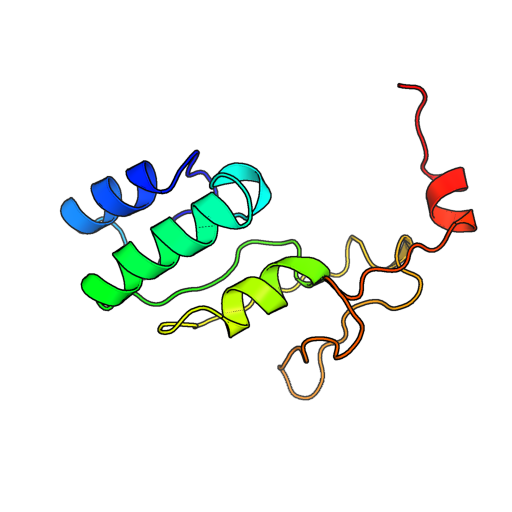0 98 ASP A O 1
ATOM 764 N N . ALA A 1 99 ? 11.678 -11.857 -5.319 1.00 92.19 99 ALA A N 1
ATOM 765 C CA . ALA A 1 99 ? 12.765 -11.015 -5.793 1.00 92.19 99 ALA A CA 1
ATOM 766 C C . ALA A 1 99 ? 13.130 -9.925 -4.759 1.00 92.19 99 ALA A C 1
ATOM 768 O O . ALA A 1 99 ? 12.259 -9.420 -4.046 1.00 92.19 99 ALA A O 1
ATOM 769 N N . PRO A 1 100 ? 14.407 -9.501 -4.679 1.00 92.69 100 PRO A N 1
ATOM 770 C CA . PRO A 1 100 ? 14.820 -8.439 -3.766 1.00 92.69 100 PRO A CA 1
ATOM 771 C C . PRO A 1 100 ? 14.051 -7.123 -3.969 1.00 92.69 100 PRO A C 1
ATOM 773 O O . PRO A 1 100 ? 13.801 -6.691 -5.094 1.00 92.69 100 PRO A O 1
ATOM 776 N N . GLY A 1 101 ? 13.748 -6.433 -2.868 1.00 91.81 101 GLY A N 1
ATOM 777 C CA . GLY A 1 101 ? 13.013 -5.166 -2.900 1.00 91.81 101 GLY A CA 1
ATOM 778 C C . GLY A 1 101 ? 11.513 -5.375 -3.110 1.00 91.81 101 GLY A C 1
ATOM 779 O O . GLY A 1 101 ? 10.923 -6.249 -2.486 1.00 91.81 101 GLY A O 1
ATOM 780 N N . ALA A 1 102 ? 10.900 -4.544 -3.956 1.00 90.88 102 ALA A N 1
ATOM 781 C CA . ALA A 1 102 ? 9.480 -4.650 -4.311 1.00 90.88 102 ALA A CA 1
ATOM 782 C C . ALA A 1 102 ? 9.226 -5.550 -5.536 1.00 90.88 102 ALA A C 1
ATOM 784 O O . ALA A 1 102 ? 8.116 -5.585 -6.046 1.00 90.88 102 ALA A O 1
ATOM 785 N N . GLY A 1 103 ? 10.261 -6.205 -6.079 1.00 91.69 103 GLY A N 1
ATOM 786 C CA . GLY A 1 103 ? 10.130 -7.071 -7.256 1.00 91.69 103 GLY A CA 1
ATOM 787 C C . GLY A 1 103 ? 9.665 -6.372 -8.543 1.00 91.69 103 GLY A C 1
ATOM 788 O O . GLY A 1 103 ? 9.304 -7.054 -9.497 1.00 91.69 103 GLY A O 1
ATOM 789 N N . ILE A 1 104 ? 9.675 -5.034 -8.583 1.00 93.69 104 ILE A N 1
ATOM 790 C CA . ILE A 1 104 ? 9.262 -4.242 -9.746 1.00 93.69 104 ILE A CA 1
ATOM 791 C C . ILE A 1 104 ? 10.430 -4.135 -10.724 1.00 93.69 104 ILE A C 1
ATOM 793 O O . ILE A 1 104 ? 11.486 -3.595 -10.390 1.00 93.69 104 ILE A O 1
ATOM 797 N N . ALA A 1 105 ? 10.199 -4.615 -11.941 1.00 94.94 105 ALA A N 1
ATOM 798 C CA . ALA A 1 105 ? 11.062 -4.416 -13.095 1.00 94.94 105 ALA A CA 1
ATOM 799 C C . ALA A 1 105 ? 10.250 -3.752 -14.213 1.00 94.94 105 ALA A C 1
ATOM 801 O O . ALA A 1 105 ? 9.081 -4.096 -14.422 1.00 94.94 105 ALA A O 1
ATOM 802 N N . TRP A 1 106 ? 10.854 -2.783 -14.900 1.00 96.81 106 TRP A N 1
ATOM 803 C CA . TRP A 1 106 ? 10.184 -1.975 -15.914 1.00 96.81 106 TRP A CA 1
ATOM 804 C C . TRP A 1 106 ? 10.373 -2.560 -17.310 1.00 96.81 106 TRP A C 1
ATOM 806 O O . TRP A 1 106 ? 11.457 -3.000 -17.680 1.00 96.81 106 TRP A O 1
ATOM 816 N N . ASN A 1 107 ? 9.319 -2.497 -18.116 1.00 97.69 107 ASN A N 1
ATOM 817 C CA . ASN A 1 107 ? 9.439 -2.629 -19.557 1.00 97.69 107 ASN A CA 1
ATOM 818 C C . ASN A 1 107 ? 9.989 -1.307 -20.113 1.00 97.69 107 ASN A C 1
ATOM 820 O O . ASN A 1 107 ? 9.229 -0.363 -20.336 1.00 97.69 107 ASN A O 1
ATOM 824 N N . GLU A 1 108 ? 11.306 -1.240 -20.304 1.00 97.88 108 GLU A N 1
ATOM 825 C CA . GLU A 1 108 ? 12.009 -0.017 -20.719 1.00 97.88 108 GLU A CA 1
ATOM 826 C C . GLU A 1 108 ? 11.463 0.566 -22.037 1.00 97.88 108 GLU A C 1
ATOM 828 O O . GLU A 1 108 ? 11.267 1.778 -22.129 1.00 97.88 108 GLU A O 1
ATOM 833 N N . ASP A 1 109 ? 11.097 -0.274 -23.014 1.00 98.00 109 ASP A N 1
ATOM 834 C CA . ASP A 1 109 ? 10.497 0.176 -24.283 1.00 98.00 109 ASP A CA 1
ATOM 835 C C . ASP A 1 109 ? 9.140 0.870 -24.054 1.00 98.00 109 ASP A C 1
ATOM 837 O O . ASP A 1 109 ? 8.798 1.870 -24.696 1.00 98.00 109 ASP A O 1
ATOM 841 N N . ALA A 1 110 ? 8.329 0.337 -23.135 1.00 97.69 110 ALA A N 1
ATOM 842 C CA . ALA A 1 110 ? 7.044 0.929 -22.782 1.00 97.69 110 ALA A CA 1
ATOM 843 C C . ALA A 1 110 ? 7.224 2.228 -21.988 1.00 97.69 110 ALA A C 1
ATOM 845 O O . ALA A 1 110 ? 6.524 3.206 -22.256 1.00 97.69 110 ALA A O 1
ATOM 846 N N . VAL A 1 111 ? 8.171 2.256 -21.047 1.00 97.12 111 VAL A N 1
ATOM 847 C CA . VAL A 1 111 ? 8.513 3.465 -20.290 1.00 97.12 111 VAL A CA 1
ATOM 848 C C . VAL A 1 111 ? 8.969 4.572 -21.237 1.00 97.12 111 VAL A C 1
ATOM 850 O O . VAL A 1 111 ? 8.443 5.681 -21.148 1.00 97.12 111 VAL A O 1
ATOM 853 N N . GLU A 1 112 ? 9.857 4.282 -22.192 1.00 97.12 112 GLU A N 1
ATOM 854 C CA . GLU A 1 112 ? 10.296 5.256 -23.198 1.00 97.12 112 GLU A CA 1
ATOM 855 C C . GLU A 1 112 ? 9.103 5.799 -23.995 1.00 97.12 112 GLU A C 1
ATOM 857 O O . GLU A 1 112 ? 8.918 7.015 -24.092 1.00 97.12 112 GLU A O 1
ATOM 862 N N . LYS A 1 113 ? 8.232 4.909 -24.488 1.00 97.25 113 LYS A N 1
ATOM 863 C CA . LYS A 1 113 ? 7.043 5.272 -25.272 1.00 97.25 113 LYS A CA 1
ATOM 864 C C . LYS A 1 113 ? 6.084 6.216 -24.536 1.00 97.25 113 LYS A C 1
ATOM 866 O O . LYS A 1 113 ? 5.481 7.073 -25.183 1.00 97.25 113 LYS A O 1
ATOM 871 N N . TYR A 1 114 ? 5.881 6.021 -23.233 1.00 96.12 114 TYR A N 1
ATOM 872 C CA . TYR A 1 114 ? 4.924 6.801 -22.435 1.00 96.12 114 TYR A CA 1
ATOM 873 C C . TYR A 1 114 ? 5.570 7.932 -21.624 1.00 96.12 114 TYR A C 1
ATOM 875 O O . TYR A 1 114 ? 4.863 8.656 -20.921 1.00 96.12 114 TYR A O 1
ATOM 883 N N . SER A 1 115 ? 6.889 8.102 -21.721 1.00 95.44 115 SER A N 1
ATOM 884 C CA . SER A 1 115 ? 7.610 9.159 -21.021 1.00 95.44 115 SER A CA 1
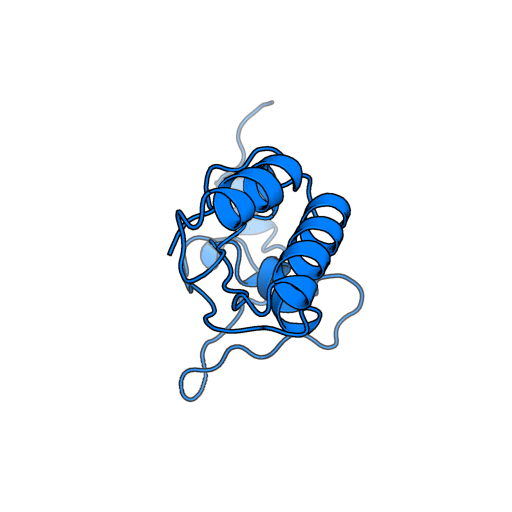ATOM 885 C C . SER A 1 115 ? 7.168 10.559 -21.468 1.00 95.44 115 SER A C 1
ATOM 887 O O . SER A 1 115 ? 6.789 10.801 -22.616 1.00 95.44 115 SER A O 1
ATOM 889 N N . VAL A 1 116 ? 7.225 11.507 -20.533 1.00 95.50 116 VAL A N 1
ATOM 890 C CA . VAL A 1 116 ? 6.991 12.934 -20.777 1.00 95.50 116 VAL A CA 1
ATOM 891 C C . VAL A 1 116 ? 8.202 13.723 -20.294 1.00 95.50 116 VAL A C 1
ATOM 893 O O . VAL A 1 116 ? 8.851 13.335 -19.323 1.00 95.50 116 VAL A O 1
ATOM 896 N N . ALA A 1 117 ? 8.525 14.823 -20.976 1.00 93.25 117 ALA A N 1
ATOM 897 C CA . ALA A 1 117 ? 9.596 15.711 -20.534 1.00 93.25 117 ALA A CA 1
ATOM 898 C C . ALA A 1 117 ? 9.233 16.326 -19.171 1.00 93.25 117 ALA A C 1
ATOM 900 O O . ALA A 1 117 ? 8.119 16.829 -19.006 1.00 93.25 117 ALA A O 1
ATOM 901 N N . ILE A 1 118 ? 10.171 16.252 -18.224 1.00 81.94 118 ILE A N 1
ATOM 902 C CA . ILE A 1 118 ? 10.052 16.791 -16.860 1.00 81.94 118 ILE A CA 1
ATOM 903 C C . ILE A 1 118 ? 10.494 18.254 -16.838 1.00 81.94 118 ILE A C 1
ATOM 905 O O . ILE A 1 118 ? 11.542 18.556 -17.457 1.00 81.94 118 ILE A O 1
#

Secondary structure (DSSP, 8-state):
-B-TT-SSHHHHHHHHHTT--SSB--BTTTTTHHHHHHHHHHHHHHTT--EEEBS-HHHHHHHHHT-TTEEEEP---TTGGGBSS---EETTEEPPP-SSTT---B-HHHHHHH----

pLDDT: mean 96.17, std 2.83, range [81.94, 98.81]

Foldseek 3Di:
DDACQAQALVVLLVCLVVVVDQAHEHECVRLPHLVSLVSNLVSCVVSVRADEYDDPCLQVVVSLVVRPRRDYYDDDCPCVLFFPDDFDQDPNDTDQDPDPDSPTDTPVVSCVVPDDDD